Protein AF-A0A3C0FEF7-F1 (afdb_monomer_lite)

Structure (mmCIF, N/CA/C/O backbone):
data_AF-A0A3C0FEF7-F1
#
_entry.id   AF-A0A3C0FEF7-F1
#
loop_
_atom_site.group_PDB
_atom_site.id
_atom_site.type_symbol
_atom_site.label_atom_id
_atom_site.label_alt_id
_atom_site.label_comp_id
_atom_site.label_asym_id
_atom_site.label_entity_id
_atom_site.label_seq_id
_atom_site.pdbx_PDB_ins_code
_atom_site.Cartn_x
_atom_site.Cartn_y
_atom_site.Cartn_z
_atom_site.occupancy
_atom_site.B_iso_or_equiv
_atom_site.auth_seq_id
_atom_site.auth_comp_id
_atom_site.auth_asym_id
_atom_site.auth_atom_id
_atom_site.pdbx_PDB_model_num
ATOM 1 N N . MET A 1 1 ? -13.363 -7.060 8.767 1.00 65.88 1 MET A N 1
ATOM 2 C CA . MET A 1 1 ? -12.620 -7.396 7.529 1.00 65.88 1 MET A CA 1
ATOM 3 C C . MET A 1 1 ? -11.455 -8.319 7.890 1.00 65.88 1 MET A C 1
ATOM 5 O O . MET A 1 1 ? -10.746 -7.996 8.832 1.00 65.88 1 MET A O 1
ATOM 9 N N . ASN A 1 2 ? -11.287 -9.465 7.220 1.00 84.56 2 ASN A N 1
ATOM 10 C CA . ASN A 1 2 ? -10.253 -10.475 7.520 1.00 84.56 2 ASN A CA 1
ATOM 11 C C . ASN A 1 2 ? -9.089 -10.363 6.500 1.00 84.56 2 ASN A C 1
ATOM 13 O O . ASN A 1 2 ? -9.383 -10.192 5.314 1.00 84.56 2 ASN A O 1
ATOM 17 N N . PRO A 1 3 ? -7.803 -10.475 6.907 1.00 82.31 3 PRO A N 1
ATOM 18 C CA . PRO A 1 3 ? -6.651 -10.564 5.995 1.00 82.31 3 PRO A CA 1
ATOM 19 C C . PRO A 1 3 ? -6.825 -11.530 4.811 1.00 82.31 3 PRO A C 1
ATOM 21 O O . PRO A 1 3 ? -6.394 -11.225 3.701 1.00 82.31 3 PRO A O 1
ATOM 24 N N . GLN A 1 4 ? -7.516 -12.657 5.010 1.00 87.75 4 GLN A N 1
ATOM 25 C CA . GLN A 1 4 ? -7.770 -13.647 3.953 1.00 87.75 4 GLN A CA 1
ATOM 26 C C . GLN A 1 4 ? -8.597 -13.079 2.790 1.00 87.75 4 GLN A C 1
ATOM 28 O O . GLN A 1 4 ? -8.341 -13.405 1.632 1.00 87.75 4 GLN A O 1
ATOM 33 N N . HIS A 1 5 ? -9.555 -12.187 3.069 1.00 86.50 5 HIS A N 1
ATOM 34 C CA . HIS A 1 5 ? -10.336 -11.529 2.015 1.00 86.50 5 HIS A CA 1
ATOM 35 C C . HIS A 1 5 ? -9.454 -10.611 1.164 1.00 86.50 5 HIS A C 1
ATOM 37 O O . HIS A 1 5 ? -9.636 -10.524 -0.048 1.00 86.50 5 HIS A O 1
ATOM 43 N N . LEU A 1 6 ? -8.473 -9.958 1.794 1.00 84.62 6 LEU A N 1
ATOM 44 C CA . LEU A 1 6 ? -7.549 -9.059 1.116 1.00 84.62 6 LEU A CA 1
ATOM 45 C C . LEU A 1 6 ? -6.561 -9.833 0.235 1.00 84.62 6 LEU A C 1
ATOM 47 O O . LEU A 1 6 ? -6.349 -9.466 -0.916 1.00 84.62 6 LEU A O 1
ATOM 51 N N . GLN A 1 7 ? -6.035 -10.955 0.735 1.00 87.12 7 GLN A N 1
ATOM 52 C CA . GLN A 1 7 ? -5.185 -11.847 -0.058 1.00 87.12 7 GLN A CA 1
ATOM 53 C C . GLN A 1 7 ? -5.923 -12.455 -1.257 1.00 87.12 7 GLN A C 1
ATOM 55 O O . GLN A 1 7 ? -5.348 -12.534 -2.342 1.0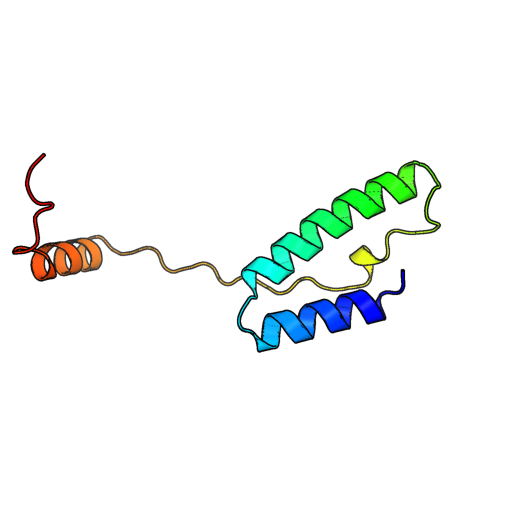0 87.12 7 GLN A O 1
ATOM 60 N N . ARG A 1 8 ? -7.188 -12.864 -1.085 1.00 89.62 8 ARG A N 1
ATOM 61 C CA . ARG A 1 8 ? -8.007 -13.384 -2.190 1.00 89.62 8 ARG A CA 1
ATOM 62 C C . ARG A 1 8 ? -8.218 -12.324 -3.268 1.00 89.62 8 ARG A C 1
ATOM 64 O O . ARG A 1 8 ? -7.928 -12.581 -4.428 1.00 89.62 8 ARG A O 1
ATOM 71 N N . LEU A 1 9 ? -8.607 -11.110 -2.872 1.00 87.44 9 LEU A N 1
ATOM 72 C CA . LEU A 1 9 ? -8.746 -9.987 -3.800 1.00 87.44 9 LEU A CA 1
ATOM 73 C C . LEU A 1 9 ? -7.443 -9.708 -4.566 1.00 87.44 9 LEU A C 1
ATOM 75 O O . LEU A 1 9 ? -7.485 -9.397 -5.754 1.00 87.44 9 LEU A O 1
ATOM 79 N N . TYR A 1 10 ? -6.286 -9.808 -3.905 1.00 89.06 10 TYR A N 1
ATOM 80 C CA . TYR A 1 10 ? -4.995 -9.602 -4.563 1.00 89.06 10 TYR A CA 1
ATOM 81 C C . TYR A 1 10 ? -4.701 -10.684 -5.599 1.00 89.06 10 TYR A C 1
ATOM 83 O O . TYR A 1 10 ? -4.300 -10.326 -6.705 1.00 89.06 10 TYR A O 1
ATOM 91 N N . ARG A 1 11 ? -4.945 -11.965 -5.285 1.00 87.81 11 ARG A N 1
ATOM 92 C CA . ARG A 1 11 ? -4.784 -13.066 -6.251 1.00 87.81 11 ARG A CA 1
ATOM 93 C C . ARG A 1 11 ? -5.677 -12.885 -7.467 1.00 87.81 11 ARG A C 1
ATOM 95 O O . ARG A 1 11 ? -5.152 -12.815 -8.569 1.00 87.81 11 ARG A O 1
ATOM 102 N N . ASP A 1 12 ? -6.974 -12.659 -7.265 1.00 90.38 12 ASP A N 1
ATOM 103 C CA . ASP A 1 12 ? -7.937 -12.533 -8.368 1.00 90.38 12 ASP A CA 1
ATOM 104 C C . ASP A 1 12 ? -7.532 -11.429 -9.367 1.00 90.38 12 ASP A C 1
ATOM 106 O O . ASP A 1 12 ? -7.723 -11.537 -10.578 1.00 90.38 12 ASP A O 1
ATOM 110 N N . LYS A 1 13 ? -6.944 -10.333 -8.871 1.00 88.12 13 LYS A N 1
ATOM 111 C CA . LYS A 1 13 ? -6.453 -9.232 -9.712 1.00 88.12 13 LYS A CA 1
ATOM 112 C C . LYS A 1 13 ? -5.073 -9.501 -10.317 1.00 88.12 13 LYS A C 1
ATOM 114 O O . LYS A 1 13 ? -4.810 -9.023 -11.419 1.00 88.12 13 LYS A O 1
ATOM 119 N N . GLN A 1 14 ? -4.194 -10.229 -9.630 1.00 86.50 14 GLN A N 1
ATOM 120 C CA . GLN A 1 14 ? -2.910 -10.665 -10.189 1.00 86.50 14 GLN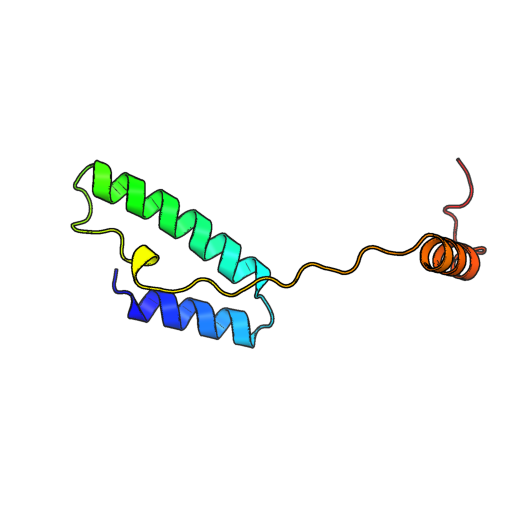 A CA 1
ATOM 121 C C . GLN A 1 14 ? -3.114 -11.661 -11.333 1.00 86.50 14 GLN A C 1
ATOM 123 O O . GLN A 1 14 ? -2.484 -11.496 -12.376 1.00 86.50 14 GLN A O 1
ATOM 128 N N . ASP A 1 15 ? -4.051 -12.599 -11.189 1.00 88.81 15 ASP A N 1
ATOM 129 C CA . ASP A 1 15 ? -4.428 -13.559 -12.234 1.00 88.81 15 ASP A CA 1
ATOM 130 C C . ASP A 1 15 ? -4.974 -12.837 -13.479 1.00 88.81 15 ASP A C 1
ATOM 132 O O . ASP A 1 15 ? -4.690 -13.216 -14.614 1.00 88.81 15 ASP A O 1
ATOM 136 N N . ALA A 1 16 ? -5.653 -11.702 -13.278 1.00 91.12 16 ALA A N 1
ATOM 137 C CA . ALA A 1 16 ? -6.075 -10.791 -14.345 1.00 91.12 16 ALA A CA 1
ATOM 138 C C . ALA A 1 16 ? -4.949 -9.885 -14.904 1.00 91.12 16 ALA A C 1
ATOM 140 O O . ALA A 1 16 ? -5.223 -8.985 -15.697 1.00 91.12 16 ALA A O 1
ATOM 141 N N . ARG A 1 17 ? -3.685 -10.082 -14.496 1.00 86.69 17 ARG A N 1
ATOM 142 C CA . ARG A 1 17 ? -2.502 -9.266 -14.852 1.00 86.69 17 ARG A CA 1
ATOM 143 C C . ARG A 1 17 ? -2.590 -7.790 -14.436 1.00 86.69 17 ARG A C 1
ATOM 145 O O . ARG A 1 17 ? -1.943 -6.922 -15.021 1.00 86.69 17 ARG A O 1
ATOM 152 N N . LEU A 1 18 ? -3.348 -7.486 -13.382 1.00 87.94 18 LEU A N 1
ATOM 153 C CA . LEU A 1 18 ? -3.577 -6.127 -12.879 1.00 87.94 18 LEU A CA 1
ATOM 154 C C . LEU A 1 18 ? -2.710 -5.797 -11.653 1.00 87.94 18 LEU A C 1
ATOM 156 O O . LEU A 1 18 ? -3.184 -5.208 -10.679 1.00 87.94 18 LEU A O 1
ATOM 160 N N . THR A 1 19 ? -1.419 -6.133 -11.688 1.00 85.88 19 THR A N 1
ATOM 161 C CA . THR A 1 19 ? -0.486 -5.957 -10.556 1.00 85.88 19 THR A CA 1
ATOM 162 C C . THR A 1 19 ? -0.437 -4.514 -10.041 1.00 85.88 19 THR A C 1
ATOM 164 O O . THR A 1 19 ? -0.450 -4.278 -8.832 1.00 85.88 19 THR A O 1
ATOM 167 N N . ARG A 1 20 ? -0.465 -3.524 -10.946 1.00 87.94 20 ARG A N 1
ATOM 168 C CA . ARG A 1 20 ? -0.514 -2.100 -10.570 1.00 87.94 20 ARG A CA 1
ATOM 169 C C . ARG A 1 20 ? -1.801 -1.747 -9.821 1.00 87.94 20 ARG A C 1
ATOM 171 O O . ARG A 1 20 ? -1.760 -0.993 -8.853 1.00 87.94 20 ARG A O 1
ATOM 178 N N . THR A 1 21 ? -2.932 -2.306 -10.240 1.00 89.62 21 THR A N 1
ATOM 179 C CA . THR A 1 21 ? -4.230 -2.097 -9.587 1.00 89.62 21 THR A CA 1
ATOM 180 C C . THR A 1 21 ? -4.230 -2.666 -8.174 1.00 89.62 21 THR A C 1
ATOM 182 O O . THR A 1 21 ? -4.730 -2.021 -7.259 1.00 89.62 21 THR A O 1
ATOM 185 N N . VAL A 1 22 ? -3.614 -3.831 -7.965 1.00 90.31 22 VAL A N 1
ATOM 186 C CA . VAL A 1 22 ? -3.486 -4.427 -6.628 1.00 90.31 22 VAL A CA 1
ATOM 187 C C . VAL A 1 22 ? -2.706 -3.525 -5.677 1.00 90.31 22 VAL A C 1
ATOM 189 O O . VAL A 1 22 ? -3.144 -3.313 -4.549 1.00 90.31 22 VAL A O 1
ATOM 192 N N . ALA A 1 23 ? -1.594 -2.944 -6.127 1.00 89.88 23 ALA A N 1
ATOM 193 C CA . ALA A 1 23 ? -0.822 -2.016 -5.304 1.00 89.88 23 ALA A CA 1
ATOM 194 C C . ALA A 1 23 ? -1.618 -0.749 -4.941 1.00 89.88 23 ALA A C 1
ATOM 196 O O . ALA A 1 23 ? -1.547 -0.282 -3.805 1.00 89.88 23 ALA A O 1
ATOM 197 N N . LEU A 1 24 ? -2.413 -0.215 -5.879 1.00 91.75 24 LEU A N 1
ATOM 198 C CA . LEU A 1 24 ? -3.298 0.925 -5.615 1.00 91.75 24 LEU A CA 1
ATOM 199 C C . LEU A 1 24 ? -4.370 0.575 -4.576 1.00 91.75 24 LEU A C 1
ATOM 201 O O . LEU A 1 24 ? -4.554 1.323 -3.616 1.00 91.75 24 LEU A O 1
ATOM 205 N N . ILE A 1 25 ? -5.030 -0.579 -4.732 1.00 91.50 25 ILE A N 1
ATOM 206 C CA . ILE A 1 25 ? -6.014 -1.085 -3.765 1.00 91.50 25 ILE A CA 1
ATOM 207 C C . ILE A 1 25 ? -5.367 -1.218 -2.383 1.00 91.50 25 ILE A C 1
ATOM 209 O O . ILE A 1 25 ? -5.919 -0.713 -1.406 1.00 91.50 25 ILE A O 1
ATOM 213 N N . HIS A 1 26 ? -4.185 -1.839 -2.303 1.00 93.12 26 HIS A N 1
ATOM 214 C CA . HIS A 1 26 ? -3.449 -1.983 -1.048 1.00 93.12 26 HIS A CA 1
ATOM 215 C C . HIS A 1 26 ? -3.176 -0.623 -0.401 1.00 93.12 26 HIS A C 1
ATOM 217 O O . HIS A 1 26 ? -3.469 -0.437 0.777 1.00 93.12 26 HIS A O 1
ATOM 223 N N . ALA A 1 27 ? -2.654 0.346 -1.159 1.00 93.62 27 ALA A N 1
ATOM 224 C CA . ALA A 1 27 ? -2.300 1.660 -0.631 1.00 93.62 27 ALA A CA 1
ATOM 225 C C . ALA A 1 27 ? -3.514 2.418 -0.065 1.00 93.62 27 ALA A C 1
ATOM 227 O O . ALA A 1 27 ? -3.429 3.004 1.019 1.00 93.62 27 ALA A O 1
ATOM 228 N N . VAL A 1 28 ? -4.650 2.388 -0.770 1.00 95.00 28 VAL A N 1
ATOM 229 C CA . VAL A 1 28 ? -5.901 3.017 -0.314 1.00 95.00 28 VAL A CA 1
ATOM 230 C C . VAL A 1 28 ? -6.416 2.331 0.950 1.00 95.00 28 VAL A C 1
ATOM 232 O O . VAL A 1 28 ? -6.690 3.000 1.946 1.00 95.00 28 VAL A O 1
ATOM 235 N N . MET A 1 29 ? -6.483 0.998 0.941 1.00 92.81 29 MET A N 1
ATOM 236 C CA . MET A 1 29 ? -6.952 0.195 2.074 1.00 92.81 29 MET A CA 1
ATOM 237 C C . MET A 1 29 ? -6.081 0.397 3.310 1.00 92.81 29 MET A C 1
ATOM 239 O O . MET A 1 29 ? -6.599 0.600 4.405 1.00 92.81 29 MET A O 1
ATOM 243 N N . HIS A 1 30 ? -4.759 0.403 3.138 1.00 94.62 30 HIS A N 1
ATOM 244 C CA . HIS A 1 30 ? -3.818 0.625 4.225 1.00 94.62 30 HIS A CA 1
ATOM 245 C C . HIS A 1 30 ? -4.023 1.997 4.878 1.00 94.62 30 HIS A C 1
ATOM 247 O O . HIS A 1 30 ? -4.065 2.081 6.105 1.00 94.62 30 HIS A O 1
ATOM 253 N N . LYS A 1 31 ? -4.196 3.067 4.087 1.00 96.38 31 LYS A N 1
ATOM 254 C CA . LYS A 1 31 ? -4.461 4.418 4.615 1.00 96.38 31 LYS A CA 1
ATOM 255 C C . LYS A 1 31 ? -5.819 4.514 5.315 1.00 96.38 31 LYS A C 1
ATOM 257 O O . LYS A 1 31 ? -5.890 5.045 6.420 1.0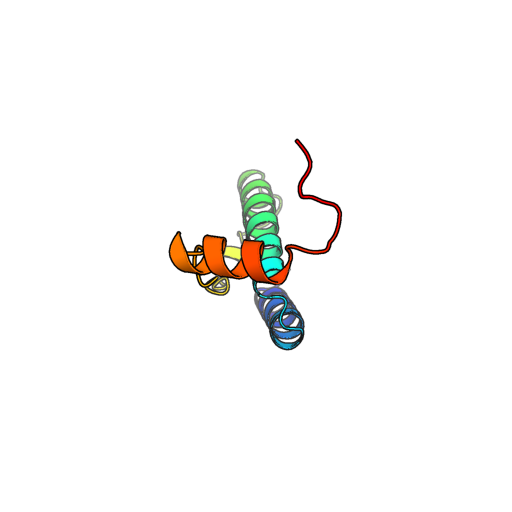0 96.38 31 LYS A O 1
ATOM 262 N N . ALA A 1 32 ? -6.876 3.980 4.704 1.00 96.06 32 ALA A N 1
ATOM 263 C CA . ALA A 1 32 ? -8.220 4.011 5.276 1.00 96.06 32 ALA A CA 1
ATOM 264 C C . ALA A 1 32 ? -8.294 3.248 6.608 1.00 96.06 32 ALA A C 1
ATOM 266 O O . ALA A 1 32 ? -8.827 3.758 7.591 1.00 96.06 32 ALA A O 1
ATOM 267 N N . LEU A 1 33 ? -7.698 2.054 6.672 1.00 95.31 33 LEU A N 1
ATOM 268 C CA . LEU A 1 33 ? -7.674 1.245 7.890 1.00 95.31 33 LEU A CA 1
ATOM 269 C C . LEU A 1 33 ? -6.764 1.825 8.969 1.00 95.31 33 LEU A C 1
ATOM 271 O O . LEU A 1 33 ? -7.097 1.706 10.140 1.00 95.31 33 LEU A O 1
ATOM 275 N N . ALA A 1 34 ? -5.658 2.476 8.603 1.00 96.94 34 ALA A N 1
ATOM 276 C CA . ALA A 1 34 ? -4.835 3.203 9.568 1.00 96.94 34 ALA A CA 1
ATOM 277 C C . ALA A 1 34 ? -5.620 4.358 10.211 1.00 96.94 34 ALA A C 1
ATOM 279 O O . ALA A 1 34 ? -5.529 4.581 11.415 1.00 96.94 34 ALA A O 1
ATOM 280 N N . GLN A 1 35 ? -6.429 5.070 9.421 1.00 97.81 35 GLN A N 1
ATOM 281 C CA . GLN A 1 35 ? -7.291 6.128 9.937 1.00 97.81 35 GLN A CA 1
ATOM 282 C C . GLN A 1 35 ? -8.385 5.571 10.855 1.00 97.81 35 GLN A C 1
ATOM 284 O O . GLN A 1 35 ? -8.594 6.098 11.944 1.00 97.81 35 GLN A O 1
ATOM 289 N N . ALA A 1 36 ? -9.049 4.492 10.436 1.00 96.38 36 ALA A N 1
ATOM 290 C CA . ALA A 1 36 ? -10.072 3.829 11.237 1.00 96.38 36 ALA A CA 1
ATOM 291 C C . ALA A 1 36 ? -9.502 3.267 12.551 1.00 96.38 36 ALA A C 1
ATOM 293 O O . ALA A 1 36 ? -10.146 3.382 13.588 1.00 96.38 36 ALA A O 1
ATOM 294 N N . GLU A 1 37 ? -8.291 2.705 12.524 1.00 97.00 37 GLU A N 1
ATOM 295 C CA . GLU A 1 37 ? -7.567 2.226 13.708 1.00 97.00 37 GLU A CA 1
ATOM 296 C C . GLU A 1 37 ? -7.264 3.385 14.665 1.00 97.00 37 GLU A C 1
ATOM 298 O O . GLU A 1 37 ? -7.571 3.298 15.850 1.00 97.00 37 GLU A O 1
ATOM 303 N N . ARG A 1 38 ? -6.758 4.515 14.149 1.00 96.88 38 ARG A N 1
ATOM 304 C CA . ARG A 1 38 ? -6.494 5.724 14.949 1.00 96.88 38 ARG A CA 1
ATOM 305 C C . ARG A 1 38 ? -7.750 6.282 15.623 1.00 96.88 38 ARG A C 1
ATOM 307 O O . ARG A 1 38 ? -7.663 6.837 16.712 1.00 96.88 38 ARG A O 1
ATOM 314 N N . TRP A 1 39 ? -8.901 6.163 14.971 1.00 97.88 39 TRP A N 1
ATOM 315 C CA . TRP A 1 39 ? -10.196 6.579 15.512 1.00 97.88 39 TRP A CA 1
ATOM 316 C C . TRP A 1 39 ? -10.877 5.512 16.378 1.00 97.88 39 TRP A C 1
ATOM 318 O O . TRP A 1 39 ? -11.981 5.746 16.859 1.00 97.88 39 TRP A O 1
ATOM 328 N N . GLY A 1 40 ? -10.260 4.341 16.564 1.00 96.00 40 GLY A N 1
ATOM 329 C CA . GLY A 1 40 ? -10.842 3.239 17.331 1.00 96.00 40 GLY A CA 1
ATOM 330 C C . GLY A 1 40 ? -12.041 2.558 16.658 1.00 96.00 40 GLY A C 1
ATOM 331 O O . GLY A 1 40 ? -12.733 1.775 17.298 1.00 96.00 40 GLY A O 1
ATOM 332 N N . LEU A 1 41 ? -12.294 2.821 15.371 1.00 96.56 41 LEU A N 1
ATOM 333 C CA . LEU A 1 41 ? -13.395 2.216 14.607 1.00 96.56 41 LEU A CA 1
ATOM 334 C C . LEU A 1 41 ? -13.111 0.759 14.221 1.00 96.56 41 LEU A C 1
ATOM 336 O O . LEU A 1 41 ? -14.031 -0.016 13.965 1.00 96.56 41 LEU A O 1
ATOM 340 N N . VAL A 1 42 ? -11.833 0.384 14.149 1.00 94.00 42 VAL A N 1
ATOM 341 C CA . VAL A 1 42 ? -11.391 -1.001 13.961 1.00 94.00 42 VAL A CA 1
ATOM 342 C C . VAL A 1 42 ? -10.305 -1.335 14.980 1.00 94.00 42 VAL A C 1
ATOM 344 O O . VAL A 1 42 ? -9.491 -0.4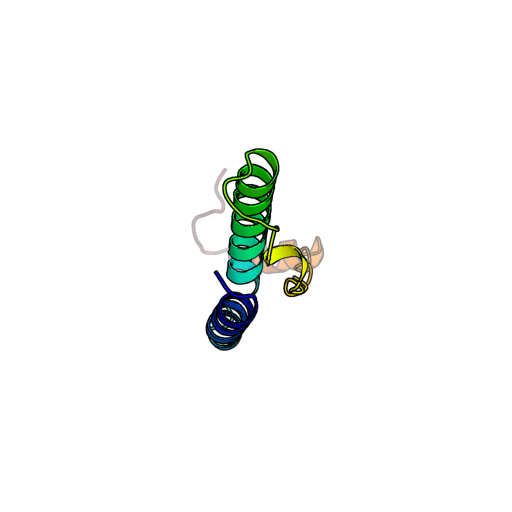72 15.301 1.00 94.00 42 VAL A O 1
ATOM 347 N N . PRO A 1 43 ? -10.231 -2.592 15.450 1.00 93.50 43 PRO A N 1
ATOM 348 C CA . PRO A 1 43 ? -9.266 -2.984 16.476 1.00 93.50 43 PRO A CA 1
ATOM 349 C C . PRO A 1 43 ? -7.817 -3.024 15.971 1.00 93.50 43 PRO A C 1
ATOM 351 O O . PRO A 1 43 ? -6.897 -2.973 16.778 1.00 93.50 43 PRO A O 1
ATOM 354 N N . ARG A 1 44 ? -7.603 -3.179 14.655 1.00 93.56 44 ARG A N 1
ATOM 355 C CA . ARG A 1 44 ? -6.275 -3.153 14.026 1.00 93.56 44 ARG A CA 1
ATOM 356 C C . ARG A 1 44 ? -6.346 -2.958 12.516 1.00 93.56 44 ARG A C 1
ATOM 358 O O . ARG A 1 44 ? -7.286 -3.428 11.866 1.00 93.56 44 ARG A O 1
ATOM 365 N N . ASN A 1 45 ? -5.302 -2.380 11.934 1.00 93.75 45 ASN A N 1
ATOM 366 C CA . ASN A 1 45 ? -5.143 -2.308 10.484 1.00 93.75 45 ASN A CA 1
ATOM 367 C C . ASN A 1 45 ? -4.724 -3.666 9.887 1.00 93.75 45 ASN A C 1
ATOM 369 O O . ASN A 1 45 ? -3.548 -4.025 9.854 1.00 93.75 45 ASN A O 1
ATOM 373 N N . VAL A 1 46 ? -5.692 -4.413 9.350 1.00 92.62 46 VAL A N 1
ATOM 374 C CA . VAL A 1 46 ? -5.447 -5.734 8.742 1.00 92.62 46 VAL A CA 1
ATOM 375 C C . VAL A 1 46 ? -4.642 -5.695 7.438 1.00 92.62 46 VAL A C 1
ATOM 377 O O . VAL A 1 46 ? -4.107 -6.728 7.047 1.00 92.62 46 VAL A O 1
ATOM 380 N N . ALA A 1 47 ? -4.507 -4.539 6.776 1.00 90.56 47 ALA A N 1
ATOM 381 C CA . ALA A 1 47 ? -3.672 -4.420 5.579 1.00 90.56 47 ALA A CA 1
ATOM 382 C C . ALA A 1 47 ? -2.170 -4.516 5.895 1.00 90.56 47 ALA A C 1
ATOM 384 O O . ALA A 1 47 ? -1.396 -4.855 5.009 1.00 90.56 47 ALA A O 1
ATOM 385 N N . ARG A 1 48 ? -1.763 -4.296 7.156 1.00 92.00 48 ARG A N 1
ATOM 386 C CA . ARG A 1 48 ? -0.381 -4.516 7.623 1.00 92.00 48 ARG A CA 1
ATOM 387 C C . ARG A 1 48 ? 0.023 -5.989 7.689 1.00 92.00 48 ARG A C 1
ATOM 389 O O . ARG A 1 48 ? 1.201 -6.286 7.811 1.00 92.00 48 ARG A O 1
ATOM 396 N N . LEU A 1 49 ? -0.950 -6.898 7.658 1.00 90.00 49 LEU A N 1
ATOM 397 C CA . LEU A 1 49 ? -0.729 -8.342 7.776 1.00 90.00 49 LEU A CA 1
ATOM 398 C C . LEU A 1 49 ? -0.616 -9.034 6.412 1.00 90.00 49 LEU A C 1
ATOM 400 O O . LEU A 1 49 ? -0.595 -10.261 6.349 1.00 90.00 49 LEU A O 1
ATOM 404 N N . VAL A 1 50 ? -0.628 -8.269 5.319 1.00 86.31 50 VAL A N 1
ATOM 405 C CA . VAL A 1 50 ? -0.539 -8.802 3.960 1.00 86.31 50 VAL A CA 1
ATOM 406 C C . VAL A 1 50 ? 0.501 -8.028 3.167 1.00 86.31 50 VAL A C 1
ATOM 408 O O . VAL A 1 50 ? 0.545 -6.800 3.227 1.00 86.31 50 VAL A O 1
ATOM 411 N N . ASP A 1 51 ?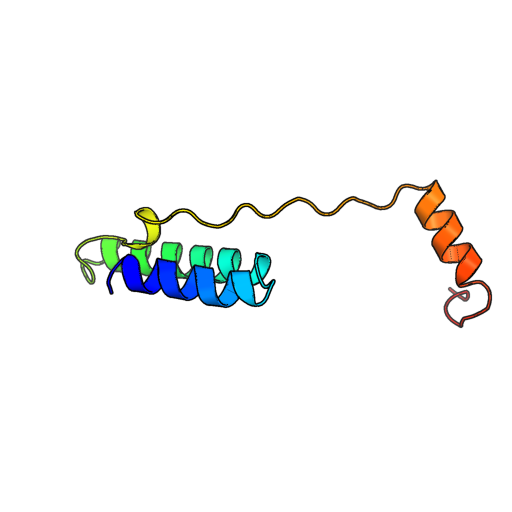 1.295 -8.736 2.374 1.00 79.81 51 ASP A N 1
ATOM 412 C CA . ASP A 1 51 ? 2.296 -8.100 1.526 1.00 79.81 51 ASP A CA 1
ATOM 413 C C . ASP A 1 51 ? 1.663 -7.576 0.226 1.00 79.81 51 ASP A C 1
ATOM 415 O O . ASP A 1 51 ? 0.919 -8.304 -0.447 1.00 79.81 51 ASP A O 1
ATOM 419 N N . PRO A 1 52 ? 1.917 -6.313 -0.163 1.00 78.12 52 PRO A N 1
ATOM 420 C CA . PRO A 1 52 ? 1.556 -5.830 -1.488 1.00 78.12 52 PRO A CA 1
ATOM 421 C C . PRO A 1 52 ? 2.434 -6.487 -2.566 1.00 78.12 52 PRO A C 1
ATOM 423 O O . PRO A 1 52 ? 3.600 -6.804 -2.316 1.00 78.12 52 PRO A O 1
ATOM 426 N N . PRO A 1 53 ? 1.933 -6.648 -3.803 1.00 77.38 53 PRO A N 1
ATOM 427 C CA . PRO A 1 53 ? 2.765 -7.131 -4.894 1.00 77.38 53 PRO A CA 1
ATOM 428 C C . PRO A 1 53 ? 3.854 -6.119 -5.247 1.00 77.38 53 PRO A C 1
ATOM 430 O O . PRO A 1 53 ? 3.607 -4.913 -5.328 1.00 77.38 53 PRO A O 1
ATOM 433 N N . ARG A 1 54 ? 5.054 -6.627 -5.541 1.00 77.75 54 ARG A N 1
ATOM 434 C CA . ARG A 1 54 ? 6.141 -5.820 -6.102 1.00 77.75 54 ARG A CA 1
ATOM 435 C C . ARG A 1 54 ? 5.766 -5.371 -7.514 1.00 77.75 54 ARG A C 1
ATOM 437 O O . ARG A 1 54 ? 5.525 -6.200 -8.388 1.00 77.75 54 ARG A O 1
ATOM 444 N N . ILE A 1 55 ? 5.749 -4.060 -7.742 1.00 78.50 55 ILE A N 1
ATOM 445 C CA . ILE A 1 55 ? 5.645 -3.494 -9.088 1.00 78.50 55 ILE A CA 1
ATOM 446 C C . ILE A 1 55 ? 7.064 -3.397 -9.649 1.00 78.50 55 ILE A C 1
ATOM 448 O O . ILE A 1 55 ? 7.898 -2.691 -9.086 1.00 78.50 55 ILE A O 1
ATOM 452 N N . ALA A 1 56 ? 7.337 -4.103 -10.746 1.00 76.38 56 ALA A N 1
ATOM 453 C CA . ALA A 1 56 ? 8.565 -3.892 -11.504 1.00 76.38 56 ALA A CA 1
ATOM 454 C C . ALA A 1 56 ? 8.541 -2.494 -12.138 1.00 76.38 56 ALA A C 1
ATOM 456 O O . ALA A 1 56 ? 7.513 -2.073 -12.681 1.00 76.38 56 ALA A O 1
ATOM 457 N N . ALA A 1 57 ? 9.662 -1.774 -12.054 1.00 73.75 57 ALA A N 1
ATOM 458 C CA . ALA A 1 57 ? 9.829 -0.543 -12.812 1.00 73.75 57 ALA A CA 1
ATOM 459 C C . ALA A 1 57 ? 9.693 -0.864 -14.305 1.00 73.75 57 ALA A C 1
ATOM 461 O O . ALA A 1 57 ? 10.143 -1.916 -14.757 1.00 73.75 57 ALA A O 1
ATOM 462 N N . LYS A 1 58 ? 9.024 0.015 -15.052 1.00 75.38 58 LYS A N 1
ATOM 463 C CA . LYS A 1 58 ? 9.040 -0.081 -16.511 1.00 75.38 58 LYS A CA 1
ATOM 464 C C . LYS A 1 58 ? 10.376 0.451 -17.004 1.00 75.38 58 LYS A C 1
ATOM 466 O O . LYS A 1 58 ? 10.831 1.472 -16.489 1.00 75.38 58 LYS A O 1
ATOM 471 N N . ASP A 1 59 ? 10.943 -0.212 -18.000 1.00 79.81 59 ASP A N 1
ATOM 472 C CA . ASP A 1 59 ? 12.140 0.278 -18.665 1.00 79.81 59 ASP A CA 1
ATOM 473 C C . ASP A 1 59 ? 11.833 1.608 -19.361 1.00 79.81 59 ASP A C 1
ATOM 475 O O . ASP A 1 59 ? 10.790 1.779 -20.005 1.00 79.81 59 ASP A O 1
ATOM 479 N N . THR A 1 60 ? 12.724 2.576 -19.167 1.00 80.50 60 THR A N 1
ATOM 480 C CA . THR A 1 60 ? 12.672 3.859 -19.865 1.00 80.50 60 THR A CA 1
ATOM 481 C C . THR A 1 60 ? 13.295 3.675 -21.238 1.00 80.50 60 THR A C 1
ATOM 483 O O . THR A 1 60 ? 14.355 3.066 -21.356 1.00 80.50 60 THR A O 1
ATOM 486 N N . LEU A 1 61 ? 12.653 4.230 -22.264 1.00 83.25 61 LEU A N 1
ATOM 487 C CA . LEU A 1 61 ? 13.171 4.199 -23.626 1.00 83.25 61 LEU A CA 1
ATOM 488 C C . LEU A 1 61 ? 14.535 4.907 -23.682 1.00 83.25 61 LEU A C 1
ATOM 490 O O . LEU A 1 61 ? 14.665 6.045 -23.222 1.00 83.25 61 LEU A O 1
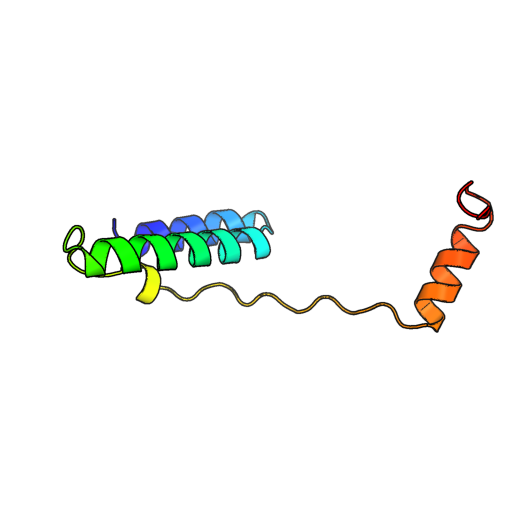ATOM 494 N N . THR A 1 62 ? 15.545 4.254 -24.247 1.00 84.25 62 THR A N 1
ATOM 495 C CA . THR A 1 62 ? 16.835 4.899 -24.530 1.00 84.25 62 THR A CA 1
ATOM 496 C C . THR A 1 62 ? 16.700 5.890 -25.692 1.00 84.25 62 THR A C 1
ATOM 498 O O . THR A 1 62 ? 15.752 5.823 -26.476 1.00 84.25 62 THR A O 1
ATOM 501 N N . LEU A 1 63 ? 17.655 6.818 -25.841 1.00 81.44 63 LEU A N 1
ATOM 502 C CA . LEU A 1 63 ? 17.631 7.805 -26.931 1.00 81.44 63 LEU A CA 1
ATOM 503 C C . LEU A 1 63 ? 17.604 7.139 -28.319 1.00 81.44 63 LEU A C 1
ATOM 505 O O . LEU A 1 63 ? 16.899 7.599 -29.215 1.00 81.44 63 LEU A O 1
ATOM 509 N N . GLU A 1 64 ? 18.326 6.030 -28.487 1.00 81.44 64 GLU A N 1
ATOM 510 C CA . GLU A 1 64 ? 18.330 5.269 -29.738 1.00 81.44 64 GLU A CA 1
ATOM 511 C C . GLU A 1 64 ? 16.988 4.589 -30.017 1.00 81.44 64 GLU A C 1
ATOM 513 O O . GLU A 1 64 ? 16.504 4.602 -31.147 1.00 81.44 64 GLU A O 1
ATOM 518 N N . GLU A 1 65 ? 16.362 4.003 -28.996 1.00 83.56 65 GLU A N 1
ATOM 519 C CA . GLU A 1 65 ? 15.038 3.390 -29.118 1.00 83.56 65 GLU A CA 1
ATOM 520 C C . GLU A 1 65 ? 13.954 4.440 -29.385 1.00 83.56 65 GLU A C 1
ATOM 522 O O . GLU A 1 65 ? 13.054 4.189 -30.184 1.00 83.56 65 GLU A O 1
ATOM 527 N N . ALA A 1 66 ? 14.075 5.633 -28.794 1.00 82.31 66 ALA A N 1
ATOM 528 C CA . ALA A 1 66 ? 13.219 6.775 -29.099 1.00 82.31 66 ALA A CA 1
ATOM 529 C C . ALA A 1 66 ? 13.380 7.222 -30.556 1.00 82.31 66 ALA A C 1
ATOM 531 O O . ALA A 1 66 ? 12.383 7.403 -31.255 1.00 82.31 66 ALA A O 1
ATOM 532 N N . GLY A 1 67 ? 14.622 7.323 -31.041 1.00 80.38 67 GLY A N 1
ATOM 533 C CA . GLY A 1 67 ? 14.918 7.632 -32.439 1.00 80.38 67 GLY A CA 1
ATOM 534 C C . GLY A 1 67 ? 14.335 6.596 -33.403 1.00 80.38 67 GLY A C 1
ATOM 535 O O . GLY A 1 67 ? 13.696 6.971 -34.385 1.00 80.38 67 GLY A O 1
ATOM 536 N N . ARG A 1 68 ? 14.479 5.298 -33.100 1.00 81.62 68 ARG A N 1
ATOM 537 C CA . ARG A 1 68 ? 13.885 4.212 -33.898 1.00 81.62 68 ARG A CA 1
ATOM 538 C C . ARG A 1 68 ? 12.358 4.278 -33.918 1.00 81.62 68 ARG A C 1
ATOM 540 O O . ARG A 1 68 ? 11.780 4.166 -34.993 1.00 81.62 68 ARG A O 1
ATOM 547 N N . LEU A 1 69 ? 11.718 4.515 -32.770 1.00 78.19 69 LEU A N 1
ATOM 548 C CA . LEU A 1 69 ? 10.259 4.627 -32.656 1.00 78.19 69 LEU A CA 1
ATOM 549 C C . LEU A 1 69 ? 9.713 5.799 -33.489 1.00 78.19 69 LEU A C 1
ATOM 551 O O . LEU A 1 69 ? 8.711 5.648 -34.191 1.00 78.19 69 LEU A O 1
ATOM 555 N N . LEU A 1 70 ? 10.395 6.948 -33.459 1.00 78.19 70 LEU A N 1
ATOM 556 C CA . LEU A 1 70 ? 10.036 8.119 -34.264 1.00 78.19 70 LEU A CA 1
ATOM 557 C C . LEU A 1 70 ? 10.218 7.864 -35.768 1.00 78.19 70 LEU A C 1
ATOM 559 O O . LEU A 1 70 ? 9.347 8.232 -36.551 1.00 78.19 70 LEU A O 1
ATOM 563 N N . GLN A 1 71 ? 11.291 7.179 -36.173 1.00 74.12 71 GLN A N 1
ATOM 564 C CA . GLN A 1 71 ? 11.540 6.832 -37.579 1.00 74.12 71 GLN A CA 1
ATOM 565 C C . GLN A 1 71 ? 10.512 5.837 -38.130 1.00 74.12 71 GLN A C 1
ATOM 567 O O . GLN A 1 71 ? 10.043 6.006 -39.254 1.00 74.12 71 GLN A O 1
ATOM 572 N N . THR A 1 72 ? 10.098 4.839 -37.340 1.00 70.81 72 THR A N 1
ATOM 573 C CA . THR A 1 72 ? 9.036 3.898 -37.742 1.00 70.81 72 THR A CA 1
ATOM 574 C C . THR A 1 72 ? 7.667 4.560 -37.906 1.00 70.81 72 THR A C 1
ATOM 576 O O . THR A 1 72 ? 6.844 4.054 -38.661 1.00 70.81 72 THR A O 1
ATOM 579 N N . ASN A 1 73 ? 7.444 5.713 -37.266 1.00 61.34 73 ASN A N 1
ATOM 580 C CA . ASN A 1 73 ? 6.219 6.511 -37.383 1.00 61.34 73 ASN A CA 1
ATOM 581 C C . ASN A 1 73 ? 6.367 7.708 -38.342 1.00 61.34 73 ASN A C 1
ATOM 583 O O . ASN A 1 73 ? 5.468 8.544 -38.413 1.00 61.34 73 ASN A O 1
ATOM 587 N N . GLY A 1 74 ? 7.464 7.798 -39.105 1.00 57.16 74 GLY A N 1
ATOM 588 C CA . GLY A 1 74 ? 7.783 8.920 -40.002 1.00 57.16 74 GLY A CA 1
ATOM 589 C C . GLY A 1 74 ? 6.798 9.172 -41.157 1.00 57.16 74 GLY A C 1
ATOM 590 O O . GLY A 1 74 ? 7.033 10.067 -41.962 1.00 57.16 74 GLY A O 1
ATOM 591 N N . GLY A 1 75 ? 5.699 8.415 -41.243 1.00 56.50 75 GLY A N 1
ATOM 592 C CA . GLY A 1 75 ? 4.574 8.659 -42.152 1.00 56.50 75 GLY A CA 1
ATOM 593 C C . GLY A 1 75 ? 3.250 9.021 -41.466 1.00 56.50 75 GLY A C 1
ATOM 594 O O . GLY A 1 75 ? 2.287 9.329 -42.164 1.00 56.50 75 GLY A O 1
ATOM 595 N N . ASP A 1 76 ? 3.167 9.003 -40.131 1.00 57.00 76 ASP A N 1
ATOM 596 C CA . ASP A 1 76 ? 1.895 9.108 -39.410 1.00 57.00 76 ASP A CA 1
ATOM 597 C C . ASP A 1 76 ? 1.780 10.446 -38.664 1.00 57.00 76 ASP A C 1
ATOM 599 O O . ASP A 1 76 ? 2.203 10.572 -37.520 1.00 57.00 76 ASP A O 1
ATOM 603 N N . ARG A 1 77 ? 1.261 11.456 -39.385 1.00 55.06 77 ARG A N 1
ATOM 604 C CA . ARG A 1 77 ? 0.592 12.737 -39.017 1.00 55.06 77 ARG A CA 1
ATOM 605 C C . ARG A 1 77 ? 1.075 13.608 -37.832 1.00 55.06 77 ARG A C 1
ATOM 607 O O . ARG A 1 77 ? 0.658 14.759 -37.751 1.00 55.06 77 ARG A O 1
ATOM 614 N N . LEU A 1 78 ? 1.943 13.151 -36.939 1.00 56.56 78 LEU A N 1
ATOM 615 C CA . LEU A 1 78 ? 2.385 13.858 -35.729 1.00 56.56 78 LEU A CA 1
ATOM 616 C C . LEU A 1 78 ? 3.696 14.637 -35.920 1.00 56.56 78 LEU A C 1
ATOM 618 O O . LEU A 1 78 ? 4.220 15.197 -34.964 1.00 56.56 78 LEU A O 1
ATOM 622 N N . HIS A 1 79 ? 4.219 14.708 -37.146 1.00 48.69 79 HIS A N 1
ATOM 623 C CA . HIS A 1 79 ? 5.527 15.300 -37.441 1.00 48.69 79 HIS A CA 1
ATOM 624 C C . HIS A 1 79 ? 5.514 16.824 -37.689 1.00 48.69 79 HIS A C 1
ATOM 626 O O . HIS A 1 79 ? 6.431 17.348 -38.320 1.00 48.69 79 HIS A O 1
ATOM 632 N N . ALA A 1 80 ? 4.488 17.542 -37.224 1.00 48.22 80 ALA A N 1
ATOM 633 C CA . ALA A 1 80 ? 4.367 18.987 -37.421 1.00 48.22 80 ALA A CA 1
ATOM 634 C C . ALA A 1 80 ? 4.020 19.712 -36.113 1.00 48.22 80 ALA A C 1
ATOM 636 O O . ALA A 1 80 ? 2.851 20.006 -35.863 1.00 48.22 80 ALA A O 1
ATOM 637 N N . LEU A 1 81 ? 5.045 20.004 -35.308 1.00 48.44 81 LEU A N 1
ATOM 638 C CA . LEU A 1 81 ? 5.107 21.157 -34.404 1.00 48.44 81 LEU A CA 1
ATOM 639 C C . LEU A 1 81 ? 6.530 21.718 -34.419 1.00 48.44 81 LEU A C 1
ATOM 641 O O . LEU A 1 81 ? 7.466 20.912 -34.215 1.00 48.44 81 LEU A O 1
#

Secondary structure (DSSP, 8-state):
--HHHHHHHHHHHHHTT-HHHHHHHHHHHHHHHHHHHHTTSSSS-GGGGSPPPPPPPPPPPPHHHHHHHHHHTTTSS----

Radius of gyration: 20.69 Å; chains: 1; bounding box: 32×35×60 Å

Foldseek 3Di:
DALVVLVVVCVVCVVVVNLVVNQVVLVVLQVVQVVCCVVVVDVHSSSVVDDRDDDDDDDDQDPVSVVVVCVVCVPPDPPDD

pLDDT: mean 83.5, std 12.47, range [48.22, 97.88]

Sequence (81 aa):
MNPQHLQRLYRDKQDARLTRTVALIHAVMHKALAQAERWGLVPRNVARLVDPPRIAAKDTLTLEEAGRLLQTNGGDRLHAL